Protein AF-A0A4S4LJQ0-F1 (afdb_monomer_lite)

Sequence (159 aa):
MLPTNIGHEDDLEANGSNDRWIDLEEEVDGLLEKLRETNDQLATLLNDPVSPPSQSMTRTIQRHRDVLSDFERDSSRTKANVKTALDRANLLSGVRNDIDAYKSSAAEALLTERGHIDSSHRMTDDILNQAYETRADIGRQRSVLGGMNARMAGIQCQE

pLDDT: mean 85.63, std 13.97, range [36.38, 97.75]

InterPro domains:
  IPR023601 Golgi SNAP receptor complex, subunit 1 [PTHR21094] (17-155)
  IPR060289 Golgi SNAP receptor complex member, N-terminal domain [PF27017] (19-103)

Organism: NCBI:txid167371

Radius of gyration: 45.78 Å; chains: 1; bounding box: 90×30×139 Å

Foldseek 3Di:
DDPDPPPPPVVVVLVVVVVVVVVVLVVLVVVLVVLVVVLVVLVVVCVDPVDHDDPVSVVVSVVSVVVSVVSVVVSVVVVVVVVVVSVVVVVVVVVVVVVVVVVVVVVVVVVVVVVVVVVVVVVVVVVVVVVVVVVVVVVVVVVVVVVVVVVVVVVVVVD

Structure (mmCIF, N/CA/C/O backbone):
data_AF-A0A4S4LJQ0-F1
#
_entry.id   AF-A0A4S4LJQ0-F1
#
loop_
_atom_site.group_PDB
_atom_site.id
_atom_site.type_symbol
_atom_site.label_atom_id
_atom_site.label_alt_id
_atom_site.label_comp_id
_atom_site.label_asym_id
_atom_site.label_entity_id
_atom_site.label_seq_id
_atom_site.pdbx_PDB_ins_code
_atom_site.Cartn_x
_atom_site.Cartn_y
_atom_site.Cartn_z
_atom_site.occupancy
_atom_site.B_iso_or_equiv
_atom_site.auth_seq_id
_atom_site.auth_comp_id
_atom_site.auth_asym_id
_atom_site.auth_atom_id
_atom_site.pdbx_PDB_model_num
ATOM 1 N N . MET A 1 1 ? -25.927 16.622 8.565 1.00 36.38 1 MET A N 1
ATOM 2 C CA . MET A 1 1 ? -24.606 15.985 8.404 1.00 36.38 1 MET A CA 1
ATOM 3 C C . MET A 1 1 ? -24.697 15.091 7.186 1.00 36.38 1 MET A C 1
ATOM 5 O O . MET A 1 1 ? -25.438 14.120 7.231 1.00 36.38 1 MET A O 1
ATOM 9 N N . LEU A 1 2 ? -24.077 15.494 6.078 1.00 38.25 2 LEU A N 1
ATOM 10 C CA . LEU A 1 2 ? -23.987 14.672 4.871 1.00 38.25 2 LEU A CA 1
ATOM 11 C C . LEU A 1 2 ? -22.776 13.742 5.024 1.00 38.25 2 LEU A C 1
ATOM 13 O O . LEU A 1 2 ? -21.748 14.218 5.511 1.00 38.25 2 LEU A O 1
ATOM 17 N N . PRO A 1 3 ? -22.872 12.455 4.655 1.00 48.09 3 PRO A N 1
ATOM 18 C CA . PRO A 1 3 ? -21.712 11.580 4.638 1.00 48.09 3 PRO A CA 1
ATOM 19 C C . PRO A 1 3 ? -20.783 12.048 3.515 1.00 48.09 3 PRO A C 1
ATOM 21 O O . PRO A 1 3 ? -21.146 12.046 2.341 1.00 48.09 3 PRO A O 1
ATOM 24 N N . THR A 1 4 ? -19.602 12.523 3.887 1.00 48.72 4 THR A N 1
ATOM 25 C CA . THR A 1 4 ? -18.536 12.869 2.954 1.00 48.72 4 THR A CA 1
ATOM 26 C C . THR A 1 4 ? -17.997 11.577 2.340 1.00 48.72 4 THR A C 1
ATOM 28 O O . THR A 1 4 ? -17.420 10.734 3.024 1.00 48.72 4 THR A O 1
ATOM 31 N N . ASN A 1 5 ? -18.244 11.424 1.041 1.00 47.94 5 ASN A N 1
ATOM 32 C CA . ASN A 1 5 ? -17.824 10.329 0.172 1.00 47.94 5 ASN A CA 1
ATOM 33 C C . ASN A 1 5 ? -16.305 10.388 -0.091 1.00 47.94 5 ASN A C 1
ATOM 35 O O . ASN A 1 5 ? -15.883 10.696 -1.197 1.00 47.94 5 ASN A O 1
ATOM 39 N N . ILE A 1 6 ? -15.484 10.167 0.940 1.00 53.31 6 ILE A N 1
ATOM 40 C CA . ILE A 1 6 ? -14.016 10.347 0.879 1.00 53.31 6 ILE A CA 1
ATOM 41 C C . ILE A 1 6 ? -13.311 9.151 0.204 1.00 53.31 6 ILE A C 1
ATOM 43 O O . ILE A 1 6 ? -12.164 9.263 -0.200 1.00 53.31 6 ILE A O 1
ATOM 47 N N . GLY A 1 7 ? -13.994 8.017 0.017 1.00 52.81 7 GLY A N 1
ATOM 48 C CA . GLY A 1 7 ? -13.391 6.805 -0.555 1.00 52.81 7 GLY A CA 1
ATOM 49 C C . GLY A 1 7 ? -13.394 6.701 -2.085 1.00 52.81 7 GLY A C 1
ATOM 50 O O . GLY A 1 7 ? -12.863 5.731 -2.599 1.00 52.81 7 GLY A O 1
ATOM 51 N N . HIS A 1 8 ? -14.012 7.632 -2.825 1.00 50.62 8 HIS A N 1
ATOM 52 C CA . HIS A 1 8 ? -14.197 7.475 -4.279 1.00 50.62 8 HIS A CA 1
ATOM 53 C C . HIS A 1 8 ? -13.238 8.317 -5.138 1.00 50.62 8 HIS A C 1
ATOM 55 O O . HIS A 1 8 ? -12.975 7.954 -6.279 1.00 50.62 8 HIS A O 1
ATOM 61 N N . GLU A 1 9 ? -12.710 9.428 -4.617 1.00 50.84 9 GLU A N 1
ATOM 62 C CA . GLU A 1 9 ? -11.849 10.339 -5.393 1.00 50.84 9 GLU A CA 1
ATOM 63 C C . GLU A 1 9 ? -10.398 9.833 -5.504 1.00 50.84 9 GLU A C 1
ATOM 65 O O . GLU A 1 9 ? -9.829 9.889 -6.593 1.00 50.84 9 GLU A O 1
ATOM 70 N N . ASP A 1 10 ? -9.837 9.247 -4.439 1.00 53.72 10 ASP A N 1
ATOM 71 C CA . ASP A 1 10 ? -8.463 8.706 -4.444 1.00 53.72 10 ASP A CA 1
ATOM 72 C C . ASP A 1 10 ? -8.303 7.514 -5.410 1.00 53.72 10 ASP A C 1
ATOM 74 O O . ASP A 1 10 ? -7.288 7.396 -6.100 1.00 53.72 10 ASP A O 1
ATOM 78 N N . ASP A 1 11 ? -9.321 6.652 -5.513 1.00 55.66 11 ASP A N 1
ATOM 79 C CA . ASP A 1 11 ? -9.299 5.492 -6.412 1.00 55.66 11 ASP A CA 1
ATOM 80 C C . ASP A 1 11 ? -9.419 5.909 -7.888 1.00 55.66 11 ASP A C 1
ATOM 82 O O . ASP A 1 11 ? -8.789 5.305 -8.755 1.00 55.66 11 ASP A O 1
ATOM 86 N N . LEU A 1 12 ? -10.177 6.970 -8.192 1.00 55.47 12 LEU A N 1
ATOM 87 C CA . LEU A 1 12 ? -10.317 7.501 -9.553 1.00 55.47 12 LEU A CA 1
ATOM 88 C C . LEU A 1 12 ? -9.013 8.132 -10.064 1.00 55.47 12 LEU A C 1
ATOM 90 O O . LEU A 1 12 ? -8.632 7.905 -11.215 1.00 55.47 12 LEU A O 1
ATOM 94 N N . GLU A 1 13 ? -8.305 8.889 -9.220 1.00 59.81 13 GLU A N 1
ATOM 95 C CA . GLU A 1 13 ? -7.006 9.467 -9.584 1.00 59.81 13 GLU A CA 1
ATOM 96 C C . GLU A 1 13 ? -5.909 8.400 -9.701 1.00 59.81 13 GLU A C 1
ATOM 98 O O . GLU A 1 13 ? -5.091 8.454 -10.624 1.00 59.81 13 GLU A O 1
ATOM 103 N N . ALA A 1 14 ? -5.910 7.392 -8.821 1.00 61.56 14 ALA A N 1
ATOM 104 C CA . ALA A 1 14 ? -4.975 6.272 -8.891 1.00 61.56 14 ALA A CA 1
ATOM 105 C C . ALA A 1 14 ? -5.188 5.420 -10.152 1.00 61.56 14 ALA A C 1
ATOM 107 O O . ALA A 1 14 ? -4.216 5.050 -10.817 1.00 61.56 14 ALA A O 1
ATOM 108 N N . ASN A 1 15 ? -6.444 5.163 -10.525 1.00 62.81 15 ASN A N 1
ATOM 109 C CA . ASN A 1 15 ? -6.767 4.398 -11.726 1.00 62.81 15 ASN A CA 1
ATOM 110 C C . ASN A 1 15 ? -6.422 5.186 -13.002 1.00 62.81 15 ASN A C 1
ATOM 112 O O . ASN A 1 15 ? -5.792 4.644 -13.904 1.00 62.81 15 ASN A O 1
ATOM 116 N N . GLY A 1 16 ? -6.705 6.494 -13.031 1.00 73.62 16 GLY A N 1
ATOM 117 C CA .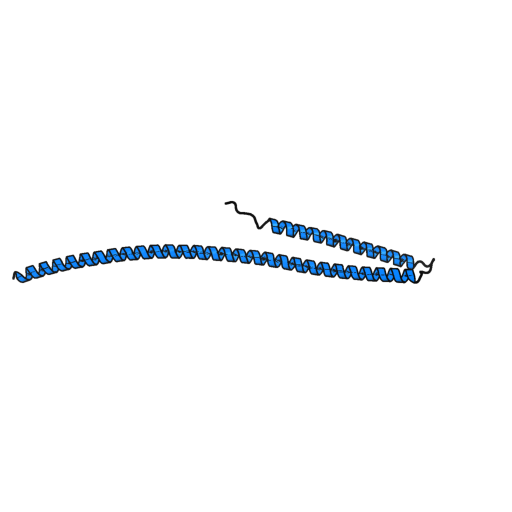 GLY A 1 16 ? -6.280 7.370 -14.127 1.00 73.62 16 GLY A CA 1
ATOM 118 C C . GLY A 1 16 ? -4.757 7.528 -14.233 1.00 73.62 16 GLY A C 1
ATOM 119 O O . GLY A 1 16 ? -4.226 7.694 -15.328 1.00 73.62 16 GLY A O 1
ATOM 120 N N . SER A 1 17 ? -4.027 7.455 -13.118 1.00 75.69 17 SER A N 1
ATOM 121 C CA . SER A 1 17 ? -2.557 7.440 -13.110 1.00 75.69 17 SER A CA 1
ATOM 122 C C . SER A 1 17 ? -1.993 6.140 -13.693 1.00 75.69 17 SER A C 1
ATOM 124 O O . SER A 1 17 ? -1.007 6.171 -14.430 1.00 75.69 17 SER A O 1
ATOM 126 N N . ASN A 1 18 ? -2.640 5.006 -13.410 1.00 78.81 18 ASN A N 1
ATOM 127 C CA . ASN A 1 18 ? -2.253 3.705 -13.947 1.00 78.81 18 ASN A CA 1
ATOM 128 C C . ASN A 1 18 ? -2.486 3.616 -15.463 1.00 78.81 18 ASN A C 1
ATOM 130 O O . ASN A 1 18 ? -1.578 3.232 -16.194 1.00 78.81 18 ASN A O 1
ATOM 134 N N . ASP A 1 19 ? -3.652 4.058 -15.943 1.00 82.94 19 ASP A N 1
ATOM 135 C CA . ASP A 1 19 ? -3.963 4.087 -17.379 1.00 82.94 19 ASP A CA 1
ATOM 136 C C . ASP A 1 19 ? -2.959 4.964 -18.148 1.00 82.94 19 ASP A C 1
ATOM 138 O O . ASP A 1 19 ? -2.390 4.544 -19.152 1.00 82.94 19 ASP A O 1
ATOM 142 N N . ARG A 1 20 ? -2.621 6.144 -17.606 1.00 85.75 20 ARG A N 1
ATOM 143 C CA . ARG A 1 20 ? -1.592 7.026 -18.190 1.00 85.75 20 ARG A CA 1
ATOM 144 C C . ARG A 1 20 ? -0.202 6.401 -18.195 1.00 85.75 20 ARG A C 1
ATOM 146 O O . ARG A 1 20 ? 0.602 6.717 -19.068 1.00 85.75 20 ARG A O 1
ATOM 153 N N . TRP A 1 21 ? 0.115 5.575 -17.201 1.00 85.50 21 TRP A N 1
ATOM 154 C CA . TRP A 1 21 ? 1.393 4.879 -17.159 1.00 85.50 21 TRP A CA 1
ATOM 155 C C . TRP A 1 21 ? 1.477 3.789 -18.231 1.00 85.50 21 TRP A C 1
ATOM 157 O O . TRP A 1 21 ? 2.518 3.675 -18.872 1.00 85.50 21 TRP A O 1
ATOM 167 N N . ILE A 1 22 ? 0.389 3.051 -18.463 1.00 87.75 22 ILE A N 1
ATOM 168 C CA . ILE A 1 22 ? 0.299 2.042 -19.528 1.00 87.75 22 ILE A CA 1
ATOM 169 C C . ILE A 1 22 ? 0.463 2.700 -20.905 1.00 87.75 22 ILE A C 1
ATOM 171 O O . ILE A 1 22 ? 1.264 2.228 -21.709 1.00 87.75 22 ILE A O 1
ATOM 175 N N . ASP A 1 23 ? -0.209 3.829 -21.144 1.00 90.38 23 ASP A N 1
ATOM 176 C CA . ASP A 1 23 ? -0.074 4.583 -22.399 1.00 90.38 23 ASP A CA 1
ATOM 177 C C . ASP A 1 23 ? 1.379 5.044 -22.637 1.00 90.38 23 ASP A C 1
ATOM 179 O O . ASP A 1 23 ? 1.919 4.924 -23.737 1.00 90.38 23 ASP A O 1
ATOM 183 N N . LEU A 1 24 ? 2.043 5.548 -21.589 1.00 89.38 24 LEU A N 1
ATOM 184 C CA . LEU A 1 24 ? 3.452 5.952 -21.651 1.00 89.38 24 LEU A CA 1
ATOM 185 C C . LEU A 1 24 ? 4.390 4.756 -21.853 1.00 89.38 24 LEU A C 1
ATOM 187 O O . LEU A 1 24 ? 5.412 4.886 -22.526 1.00 89.38 24 LEU A O 1
ATOM 191 N N . GLU A 1 25 ? 4.075 3.604 -21.262 1.00 90.12 25 GLU A N 1
ATOM 192 C CA . GLU A 1 25 ? 4.829 2.368 -21.459 1.00 90.12 25 GLU A CA 1
ATOM 193 C C . GLU A 1 25 ? 4.773 1.925 -22.927 1.00 90.12 25 GLU A C 1
ATOM 195 O O . GLU A 1 25 ? 5.817 1.635 -23.516 1.00 90.12 25 GLU A O 1
ATOM 200 N N . GLU A 1 26 ? 3.582 1.939 -23.530 1.00 92.75 26 GLU A N 1
ATOM 201 C CA . GLU A 1 26 ? 3.381 1.609 -24.943 1.00 92.75 26 GLU A CA 1
ATOM 202 C C . GLU A 1 26 ? 4.104 2.602 -25.866 1.00 92.75 26 GLU A C 1
ATOM 204 O O . GLU A 1 26 ? 4.755 2.199 -26.835 1.00 92.75 26 GLU A O 1
ATOM 209 N N . GLU A 1 27 ? 4.061 3.899 -25.548 1.00 93.94 27 GLU A N 1
ATOM 210 C CA . GLU A 1 27 ? 4.790 4.920 -26.302 1.00 93.94 27 GLU A CA 1
ATOM 211 C C . GLU A 1 27 ? 6.309 4.678 -26.261 1.00 93.94 27 GLU A C 1
ATOM 213 O O . GLU A 1 27 ? 6.974 4.723 -27.303 1.00 93.94 27 GLU A O 1
ATOM 218 N N . VAL A 1 28 ? 6.866 4.384 -25.081 1.00 92.50 28 VAL A N 1
ATOM 219 C CA . VAL A 1 28 ? 8.299 4.092 -24.910 1.00 92.50 28 VAL A CA 1
ATOM 220 C C . VAL A 1 28 ? 8.702 2.840 -25.684 1.00 92.50 28 VAL A C 1
ATOM 222 O O . VAL A 1 28 ? 9.722 2.862 -26.376 1.00 92.50 28 VAL A O 1
ATOM 225 N N . ASP A 1 29 ? 7.906 1.774 -25.624 1.00 92.50 29 ASP A N 1
ATOM 226 C CA . ASP A 1 29 ? 8.172 0.547 -26.377 1.00 92.50 29 ASP A CA 1
ATOM 227 C C . ASP A 1 29 ? 8.121 0.795 -27.892 1.00 92.50 29 ASP A C 1
ATOM 229 O O . ASP A 1 29 ? 9.008 0.358 -28.629 1.00 92.50 29 ASP A O 1
ATOM 233 N N . GLY A 1 30 ? 7.148 1.578 -28.365 1.00 93.81 30 GLY A N 1
ATOM 234 C CA . GLY A 1 30 ? 7.052 1.967 -29.770 1.00 93.81 30 GLY A CA 1
ATOM 235 C C . GLY A 1 30 ? 8.232 2.824 -30.245 1.00 93.81 30 GLY A C 1
ATOM 236 O O . GLY A 1 30 ? 8.676 2.700 -31.390 1.00 93.81 30 GLY A O 1
ATOM 237 N N . LEU A 1 31 ? 8.770 3.695 -29.387 1.00 93.81 31 LEU A N 1
ATOM 238 C CA . LEU A 1 31 ? 9.970 4.482 -29.687 1.00 93.81 31 LEU A CA 1
ATOM 239 C C . LEU A 1 31 ? 11.239 3.621 -29.708 1.00 93.81 31 LEU A C 1
ATOM 241 O O . LEU A 1 31 ? 12.093 3.834 -30.573 1.00 93.81 31 LEU A O 1
ATOM 245 N N . LEU A 1 32 ? 11.358 2.644 -28.805 1.00 93.75 32 LEU A N 1
ATOM 246 C CA . LEU A 1 32 ? 12.469 1.689 -28.797 1.00 93.75 32 LEU A CA 1
ATOM 247 C C . LEU A 1 32 ? 12.474 0.821 -30.055 1.00 93.75 32 LEU A C 1
ATOM 249 O O . LEU A 1 32 ? 13.530 0.649 -30.664 1.00 93.75 32 LEU A O 1
ATOM 253 N N . GLU A 1 33 ? 11.308 0.357 -30.503 1.00 94.69 33 GLU A N 1
ATOM 254 C CA . GLU A 1 33 ? 11.200 -0.432 -31.733 1.00 94.69 33 GLU A CA 1
ATOM 255 C C . GLU A 1 33 ? 11.598 0.391 -32.968 1.00 94.69 33 GLU A C 1
ATOM 257 O O . GLU A 1 33 ? 12.380 -0.068 -33.799 1.00 94.69 33 GLU A O 1
ATOM 262 N N . LYS A 1 34 ? 11.172 1.659 -33.054 1.00 94.69 34 LYS A N 1
ATOM 263 C CA . LYS A 1 34 ? 11.634 2.574 -34.116 1.00 94.69 34 LYS A CA 1
ATOM 264 C C . LYS A 1 34 ? 13.149 2.792 -34.065 1.00 94.69 34 LYS A C 1
ATOM 266 O O . LYS A 1 34 ? 13.814 2.819 -35.102 1.00 94.69 34 LYS A O 1
ATOM 271 N N . LEU A 1 35 ? 13.722 2.957 -32.870 1.00 92.12 35 LEU A N 1
ATOM 272 C CA . LEU A 1 35 ? 15.169 3.116 -32.711 1.00 92.12 35 LEU A CA 1
ATOM 273 C C . LEU A 1 35 ? 15.920 1.855 -33.158 1.00 92.12 35 LEU A C 1
ATOM 275 O O . LEU A 1 35 ? 16.952 1.954 -33.822 1.00 92.12 35 LEU A O 1
ATOM 279 N N . ARG A 1 36 ? 15.383 0.675 -32.854 1.00 93.25 36 ARG A N 1
ATOM 280 C CA . ARG A 1 36 ? 15.907 -0.602 -33.331 1.00 93.25 36 ARG A CA 1
ATOM 281 C C . ARG A 1 36 ? 15.855 -0.708 -34.853 1.00 93.25 36 ARG A C 1
ATOM 283 O O . ARG A 1 36 ? 16.888 -0.971 -35.464 1.00 93.25 36 ARG A O 1
ATOM 290 N N . GLU A 1 37 ? 14.710 -0.411 -35.463 1.00 94.25 37 GLU A N 1
ATOM 291 C CA . GLU A 1 37 ? 14.537 -0.446 -36.918 1.00 94.25 37 GLU A CA 1
ATOM 292 C C . GLU A 1 37 ? 15.521 0.499 -37.626 1.00 94.25 37 GLU A C 1
ATOM 294 O O . GLU A 1 37 ? 16.205 0.103 -38.570 1.00 94.25 37 GLU A O 1
ATOM 299 N N . THR A 1 38 ? 15.663 1.738 -37.142 1.00 91.50 38 THR A N 1
ATOM 300 C CA . THR A 1 38 ? 16.627 2.695 -37.716 1.00 91.50 38 THR A CA 1
ATOM 301 C C . THR A 1 38 ? 18.076 2.225 -37.574 1.00 91.50 38 THR A C 1
ATOM 303 O O . THR A 1 38 ? 18.879 2.421 -38.487 1.00 91.50 38 THR A O 1
ATOM 306 N N . ASN A 1 39 ? 18.429 1.569 -36.467 1.00 90.62 39 ASN A N 1
ATOM 307 C CA . ASN A 1 39 ? 19.766 1.017 -36.262 1.00 90.62 39 ASN A CA 1
ATOM 308 C C . ASN A 1 39 ? 20.042 -0.182 -37.188 1.00 90.62 39 ASN A C 1
ATOM 310 O O . ASN A 1 39 ? 21.137 -0.303 -37.743 1.00 90.62 39 ASN A O 1
ATOM 314 N N . ASP A 1 40 ? 19.037 -1.026 -37.425 1.00 90.19 40 ASP A N 1
ATOM 315 C CA . ASP A 1 40 ? 19.119 -2.121 -38.392 1.00 90.19 40 ASP A CA 1
ATOM 316 C C . ASP A 1 40 ? 19.252 -1.587 -39.827 1.00 90.19 40 ASP A C 1
ATOM 318 O O . ASP A 1 40 ? 20.121 -2.043 -40.574 1.00 90.19 40 ASP A O 1
ATOM 322 N N . GLN A 1 41 ? 18.500 -0.545 -40.194 1.00 89.56 41 GLN A N 1
ATOM 323 C CA . GLN A 1 41 ? 18.658 0.149 -41.477 1.00 89.56 41 GLN A CA 1
ATOM 324 C C . GLN A 1 41 ? 20.077 0.724 -41.636 1.00 89.56 41 GLN A C 1
ATOM 326 O O . GLN A 1 41 ? 20.727 0.483 -42.655 1.00 89.56 41 GLN A O 1
ATOM 331 N N . LEU A 1 42 ? 20.620 1.400 -40.616 1.00 85.88 42 LEU A N 1
ATOM 332 C CA . LEU A 1 42 ? 22.002 1.901 -40.631 1.00 85.88 42 LEU A CA 1
ATOM 333 C C . LEU A 1 42 ? 23.029 0.773 -40.805 1.00 85.88 42 LEU A C 1
ATOM 335 O O . LEU A 1 42 ? 24.002 0.929 -41.545 1.00 85.88 42 LEU A O 1
ATOM 339 N N . ALA A 1 43 ? 22.808 -0.375 -40.166 1.00 86.19 43 ALA A N 1
ATOM 340 C CA . ALA A 1 43 ? 23.671 -1.538 -40.316 1.00 86.19 43 ALA A CA 1
ATOM 341 C C . ALA A 1 43 ? 23.599 -2.159 -41.720 1.00 86.19 43 ALA A C 1
ATOM 343 O O . ALA A 1 43 ? 24.628 -2.593 -42.236 1.00 86.19 43 ALA A O 1
ATOM 344 N N . THR A 1 44 ? 22.419 -2.187 -42.350 1.00 85.56 44 THR A N 1
ATOM 345 C CA . THR A 1 44 ? 22.259 -2.688 -43.729 1.00 85.56 44 THR A CA 1
ATOM 346 C C . THR A 1 44 ? 22.962 -1.793 -44.748 1.00 85.56 44 THR A C 1
ATOM 348 O O . THR A 1 44 ? 23.666 -2.309 -45.611 1.00 85.56 44 THR A O 1
ATOM 351 N N . LEU A 1 45 ? 22.865 -0.467 -44.594 1.00 82.19 45 LEU A N 1
ATOM 352 C CA . LEU A 1 45 ? 23.553 0.508 -45.448 1.00 82.19 45 LEU A CA 1
ATOM 353 C C . LEU A 1 45 ? 25.080 0.409 -45.329 1.00 82.19 45 LEU A C 1
ATOM 355 O O . LEU A 1 45 ? 25.795 0.605 -46.306 1.00 82.19 45 LEU A O 1
ATOM 359 N N . LEU A 1 46 ? 25.590 0.069 -44.142 1.00 78.75 46 LEU A N 1
ATOM 360 C CA . LEU A 1 46 ? 27.022 -0.141 -43.912 1.00 78.75 46 LEU A CA 1
ATOM 361 C C . LEU A 1 46 ? 27.563 -1.406 -44.606 1.00 78.75 46 LEU A C 1
ATOM 363 O O . LEU A 1 46 ? 28.765 -1.514 -44.839 1.00 78.75 46 LEU A O 1
ATOM 367 N N . ASN A 1 47 ? 26.688 -2.370 -44.892 1.00 77.31 47 ASN A N 1
ATOM 368 C CA . ASN A 1 47 ? 27.028 -3.655 -45.502 1.00 77.31 47 ASN A CA 1
ATOM 369 C C . ASN A 1 47 ? 26.899 -3.633 -47.038 1.00 77.31 47 ASN A C 1
ATOM 371 O O . ASN A 1 47 ? 27.019 -4.680 -47.675 1.00 77.31 47 ASN A O 1
ATOM 375 N N . ASP A 1 48 ? 26.635 -2.462 -47.632 1.00 78.00 48 ASP A N 1
ATOM 376 C CA . ASP A 1 48 ? 26.545 -2.290 -49.081 1.00 78.00 48 ASP A CA 1
ATOM 377 C C . ASP A 1 48 ? 27.922 -2.551 -49.741 1.00 78.00 48 ASP A C 1
ATOM 379 O O . ASP A 1 48 ? 28.903 -1.864 -49.434 1.00 78.00 48 ASP A O 1
ATOM 383 N N . PRO A 1 49 ? 28.030 -3.533 -50.658 1.00 64.94 49 PRO A N 1
ATOM 384 C CA . PRO A 1 49 ? 29.288 -3.898 -51.310 1.00 64.94 49 PRO A CA 1
ATOM 385 C C . PRO A 1 49 ? 29.860 -2.811 -52.236 1.00 64.94 49 PRO A C 1
ATOM 387 O O . PRO A 1 49 ? 31.007 -2.936 -52.669 1.00 64.94 49 PRO A O 1
ATOM 390 N N . VAL A 1 50 ? 29.094 -1.765 -52.564 1.00 66.12 50 VAL A N 1
ATOM 391 C CA . VAL A 1 50 ? 29.504 -0.710 -53.508 1.00 66.12 50 VAL A CA 1
ATOM 392 C C . VAL A 1 50 ? 30.425 0.335 -52.863 1.00 66.12 50 VAL A C 1
ATOM 394 O O . VAL A 1 50 ? 31.238 0.942 -53.563 1.00 66.12 50 VAL A O 1
ATOM 397 N N . SER A 1 51 ? 30.360 0.532 -51.541 1.00 68.56 51 SER A N 1
ATOM 398 C CA . SER A 1 51 ? 31.199 1.507 -50.832 1.00 68.56 51 SER A CA 1
ATOM 399 C C . SER A 1 51 ? 31.660 0.963 -49.476 1.00 68.56 51 SER A C 1
ATOM 401 O O . SER A 1 51 ? 30.853 0.890 -48.551 1.00 68.56 51 SER A O 1
ATOM 403 N N . PRO A 1 52 ? 32.953 0.626 -49.299 1.00 72.19 52 PRO A N 1
ATOM 404 C CA . PRO A 1 52 ? 33.439 0.097 -48.034 1.00 72.19 52 PRO A CA 1
ATOM 405 C C . PRO A 1 52 ? 33.250 1.119 -46.897 1.00 72.19 52 PRO A C 1
ATOM 407 O O . PRO A 1 52 ? 33.601 2.295 -47.052 1.00 72.19 52 PRO A O 1
ATOM 410 N N . PRO A 1 53 ? 32.713 0.693 -45.744 1.00 76.19 53 PRO A N 1
ATOM 411 C CA . PRO A 1 53 ? 32.409 1.592 -44.645 1.00 76.19 53 PRO A CA 1
ATOM 412 C C . PRO A 1 53 ? 33.666 2.143 -43.973 1.00 76.19 53 PRO A C 1
ATOM 414 O O . PRO A 1 53 ? 34.665 1.448 -43.781 1.00 76.19 53 PRO A O 1
ATOM 417 N N . SER A 1 54 ? 33.608 3.410 -43.562 1.00 82.81 54 SER A N 1
ATOM 418 C CA . SER A 1 54 ? 34.696 4.035 -42.814 1.00 82.81 54 SER A CA 1
ATOM 419 C C . SER A 1 54 ? 34.715 3.539 -41.366 1.00 82.81 54 SER A C 1
ATOM 421 O O . SER A 1 54 ? 33.680 3.256 -40.759 1.00 82.81 54 SER A O 1
ATOM 423 N N . GLN A 1 55 ? 35.904 3.512 -40.760 1.00 84.31 55 GLN A N 1
ATOM 424 C CA . GLN A 1 55 ? 36.076 3.092 -39.366 1.00 84.31 55 GLN A CA 1
ATOM 425 C C . GLN A 1 55 ? 35.256 3.946 -38.376 1.00 84.31 55 GLN A C 1
ATOM 427 O O . GLN A 1 55 ? 34.858 3.459 -37.318 1.00 84.31 55 GLN A O 1
ATOM 432 N N . SER A 1 56 ? 34.993 5.218 -38.701 1.00 85.75 56 SER A N 1
ATOM 433 C CA . SER A 1 56 ? 34.119 6.078 -37.899 1.00 85.75 56 SER A CA 1
ATOM 434 C C . SER A 1 56 ? 32.651 5.654 -37.992 1.00 85.75 56 SER A C 1
ATOM 436 O O . SER A 1 56 ? 31.993 5.603 -36.958 1.00 85.75 56 SER A O 1
ATOM 438 N N . MET A 1 57 ? 32.154 5.276 -39.176 1.00 84.44 57 MET A N 1
ATOM 439 C CA . MET A 1 57 ? 30.776 4.801 -39.359 1.00 84.44 57 MET A CA 1
ATOM 440 C C . MET A 1 57 ? 30.509 3.500 -38.589 1.00 84.44 57 MET A C 1
ATOM 442 O O . MET A 1 57 ? 29.513 3.408 -37.872 1.00 84.44 57 MET A O 1
ATOM 446 N N . THR A 1 58 ? 31.433 2.534 -38.640 1.00 86.00 58 THR A N 1
ATOM 447 C CA . THR A 1 58 ? 31.317 1.278 -37.876 1.00 86.00 58 THR A CA 1
ATOM 448 C C . THR A 1 58 ? 31.264 1.526 -36.366 1.00 86.00 58 THR A C 1
ATOM 450 O O . THR A 1 58 ? 30.441 0.934 -35.669 1.00 86.00 58 THR A O 1
ATOM 453 N N . ARG A 1 59 ? 32.110 2.429 -35.847 1.00 89.50 59 ARG A N 1
ATOM 454 C CA . ARG A 1 59 ? 32.110 2.796 -34.419 1.00 89.50 59 ARG A CA 1
ATOM 455 C C . ARG A 1 59 ? 30.818 3.495 -34.001 1.00 89.50 59 ARG A C 1
AT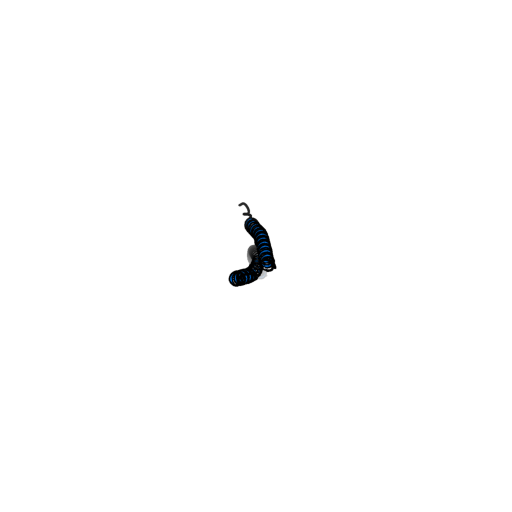OM 457 O O . ARG A 1 59 ? 30.311 3.222 -32.918 1.00 89.50 59 ARG A O 1
ATOM 464 N N . THR A 1 60 ? 30.285 4.375 -34.846 1.00 89.19 60 THR A N 1
ATOM 465 C CA . THR A 1 60 ? 29.023 5.074 -34.576 1.00 89.19 60 THR A CA 1
ATOM 466 C C . THR A 1 60 ? 27.856 4.093 -34.472 1.00 89.19 60 THR A C 1
ATOM 468 O O . THR A 1 60 ? 27.112 4.157 -33.500 1.00 89.19 60 THR A O 1
ATOM 471 N N . ILE A 1 61 ? 27.731 3.135 -35.396 1.00 88.06 61 ILE A N 1
ATOM 472 C CA . ILE A 1 61 ? 26.666 2.114 -35.348 1.00 88.06 61 ILE A CA 1
ATOM 473 C C . ILE A 1 61 ? 26.811 1.212 -34.122 1.00 88.06 61 ILE A C 1
ATOM 475 O O . ILE A 1 61 ? 25.823 0.934 -33.447 1.00 88.06 61 ILE A O 1
ATOM 479 N N . GLN A 1 62 ? 28.039 0.804 -33.784 1.00 89.81 62 GLN A N 1
ATOM 480 C CA . GLN A 1 62 ? 28.272 0.036 -32.562 1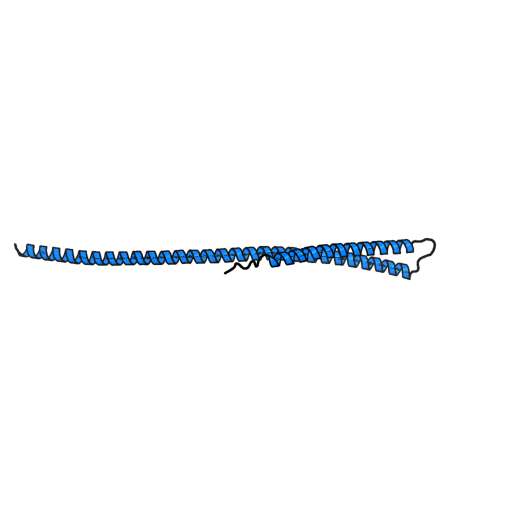.00 89.81 62 GLN A CA 1
ATOM 481 C C . GLN A 1 62 ? 27.783 0.802 -31.327 1.00 89.81 62 GLN A C 1
ATOM 483 O O . GLN A 1 62 ? 27.029 0.259 -30.528 1.00 89.81 62 GLN A O 1
ATOM 488 N N . ARG A 1 63 ? 28.106 2.096 -31.232 1.00 93.12 63 ARG A N 1
ATOM 489 C CA . ARG A 1 63 ? 27.621 2.952 -30.147 1.00 93.12 63 ARG A CA 1
ATOM 490 C C . ARG A 1 63 ? 26.094 3.071 -30.128 1.00 93.12 63 ARG A C 1
ATOM 492 O O . ARG A 1 63 ? 25.514 3.079 -29.050 1.00 93.12 63 ARG A O 1
ATOM 499 N N . HIS A 1 64 ? 25.436 3.165 -31.284 1.00 93.00 64 HIS A N 1
ATOM 500 C CA . HIS A 1 64 ? 23.970 3.192 -31.346 1.00 93.00 64 HIS A CA 1
ATOM 501 C C . HIS A 1 64 ? 23.342 1.889 -30.841 1.00 93.00 64 HIS A C 1
ATOM 503 O O . HIS A 1 64 ? 22.310 1.938 -30.177 1.00 93.00 64 HIS A O 1
ATOM 509 N N . ARG A 1 65 ? 23.966 0.733 -31.106 1.00 92.19 65 ARG A N 1
ATOM 510 C CA . ARG A 1 65 ? 23.534 -0.560 -30.545 1.00 92.19 65 ARG A CA 1
ATOM 511 C C . ARG A 1 65 ? 23.715 -0.627 -29.035 1.00 92.19 65 ARG A C 1
ATOM 513 O O . ARG A 1 65 ? 22.803 -1.077 -28.350 1.00 92.19 65 ARG A O 1
ATOM 520 N N . ASP A 1 66 ? 24.845 -0.143 -28.531 1.00 94.50 66 ASP A N 1
ATOM 521 C CA . ASP A 1 66 ? 25.105 -0.111 -27.091 1.00 94.50 66 ASP A CA 1
ATOM 522 C C . ASP A 1 66 ? 24.073 0.789 -26.378 1.00 94.50 66 ASP A C 1
ATOM 524 O O . ASP A 1 66 ? 23.450 0.372 -25.407 1.00 94.50 66 ASP A O 1
ATOM 528 N N . VAL A 1 67 ? 23.795 1.978 -26.930 1.00 94.50 67 VAL A N 1
ATOM 529 C CA . VAL A 1 67 ? 22.779 2.911 -26.406 1.00 94.50 67 VAL A CA 1
ATOM 530 C C . VAL A 1 67 ? 21.368 2.314 -26.440 1.00 94.50 67 VAL A C 1
ATOM 532 O O . VAL A 1 67 ? 20.614 2.488 -25.486 1.00 94.50 67 VAL A O 1
ATOM 535 N N . LEU A 1 68 ? 21.000 1.602 -27.511 1.00 93.38 68 LEU A N 1
ATOM 536 C CA . LEU A 1 68 ? 19.716 0.900 -27.585 1.00 93.38 68 LEU A CA 1
ATOM 537 C C . LEU A 1 68 ? 19.604 -0.160 -26.479 1.00 93.38 68 LEU A C 1
ATOM 539 O O . LEU A 1 68 ? 18.607 -0.181 -25.762 1.00 93.38 68 LEU A O 1
ATOM 543 N N . SER A 1 69 ? 20.641 -0.983 -26.295 1.00 94.25 69 SER A N 1
ATOM 544 C CA . SER A 1 69 ? 20.662 -2.010 -25.246 1.00 94.25 69 SER A CA 1
ATOM 545 C C . SER A 1 69 ? 20.559 -1.410 -23.840 1.00 94.25 69 SER A C 1
ATOM 547 O O . SER A 1 69 ? 19.903 -1.995 -22.973 1.00 94.25 69 SER A O 1
ATOM 549 N N . ASP A 1 70 ? 21.194 -0.261 -23.603 1.00 95.50 70 ASP A N 1
ATOM 550 C CA . ASP A 1 70 ? 21.092 0.458 -22.333 1.00 95.50 70 ASP A CA 1
ATOM 551 C C . ASP A 1 70 ? 19.660 0.960 -22.099 1.00 95.50 70 ASP A C 1
ATOM 553 O O . ASP A 1 70 ? 19.113 0.764 -21.012 1.00 95.50 70 ASP A O 1
ATOM 557 N N . PHE A 1 71 ? 19.015 1.538 -23.119 1.00 93.94 71 PHE A N 1
ATOM 558 C CA . PHE A 1 71 ? 17.632 2.003 -23.004 1.00 93.94 71 PHE A CA 1
ATOM 559 C C . PHE A 1 71 ? 16.624 0.866 -22.811 1.00 93.94 71 PHE A C 1
ATOM 561 O O . PHE A 1 71 ? 15.707 1.009 -22.002 1.00 93.94 71 PHE A O 1
ATOM 568 N N . GLU A 1 72 ? 16.795 -0.276 -23.478 1.00 93.25 72 GLU A N 1
ATOM 569 C CA . GLU A 1 72 ? 15.955 -1.462 -23.260 1.00 93.25 72 GLU A CA 1
ATOM 570 C C . GLU A 1 72 ? 16.063 -1.962 -21.812 1.00 93.25 72 GLU A C 1
ATOM 572 O O . GLU A 1 72 ? 15.058 -2.250 -21.151 1.00 93.25 72 GLU A O 1
ATOM 577 N N . ARG A 1 73 ? 17.288 -2.013 -21.276 1.00 95.56 73 ARG A N 1
ATOM 578 C CA . ARG A 1 73 ? 17.536 -2.414 -19.888 1.00 95.56 73 ARG A CA 1
ATOM 579 C C . ARG A 1 73 ? 16.935 -1.425 -18.893 1.00 95.56 73 ARG A C 1
ATOM 581 O O . ARG A 1 73 ? 16.334 -1.841 -17.899 1.00 95.56 73 ARG A O 1
ATOM 588 N N . ASP A 1 74 ? 17.099 -0.132 -19.143 1.00 94.06 74 ASP A N 1
ATOM 589 C CA . ASP A 1 74 ? 16.574 0.923 -18.282 1.00 94.06 74 ASP A CA 1
ATOM 590 C C . ASP A 1 74 ? 15.042 0.981 -18.317 1.00 94.06 74 ASP A C 1
ATOM 592 O O . ASP A 1 74 ? 14.421 1.131 -17.259 1.00 94.06 74 ASP A O 1
ATOM 596 N N . SER A 1 75 ? 14.428 0.772 -19.486 1.00 92.88 75 SER A N 1
ATOM 597 C CA . SER A 1 75 ? 12.976 0.630 -19.637 1.00 92.88 75 SER A CA 1
ATOM 598 C C . SER A 1 75 ? 12.466 -0.573 -18.840 1.00 92.88 75 SER A C 1
ATOM 600 O O . SER A 1 75 ? 11.614 -0.420 -17.965 1.00 92.88 75 SER A O 1
ATOM 602 N N . SER A 1 76 ? 13.075 -1.751 -19.014 1.00 93.25 76 SER A N 1
ATOM 603 C CA . SER A 1 76 ? 12.712 -2.965 -18.268 1.00 93.25 76 SER A CA 1
ATOM 604 C C . SER A 1 76 ? 12.819 -2.783 -16.746 1.00 93.25 76 SER A C 1
ATOM 606 O O . SER A 1 76 ? 11.907 -3.147 -15.996 1.00 93.25 76 SER A O 1
ATOM 608 N N . ARG A 1 77 ? 13.896 -2.144 -16.269 1.00 94.94 77 ARG A N 1
ATOM 609 C CA . ARG A 1 77 ? 14.068 -1.815 -14.845 1.00 94.94 77 ARG A CA 1
ATOM 610 C C . ARG A 1 77 ? 12.981 -0.862 -14.349 1.00 94.94 77 ARG A C 1
ATOM 612 O O . ARG A 1 77 ? 12.463 -1.044 -13.249 1.00 94.94 77 ARG A O 1
ATOM 619 N N . THR A 1 78 ? 12.645 0.152 -15.139 1.00 91.94 78 THR A N 1
ATOM 620 C CA . THR A 1 78 ? 11.616 1.138 -14.785 1.00 91.94 78 THR A CA 1
ATOM 621 C C . THR A 1 78 ? 10.241 0.481 -14.694 1.00 91.94 78 THR A C 1
ATOM 623 O O . THR A 1 78 ? 9.554 0.67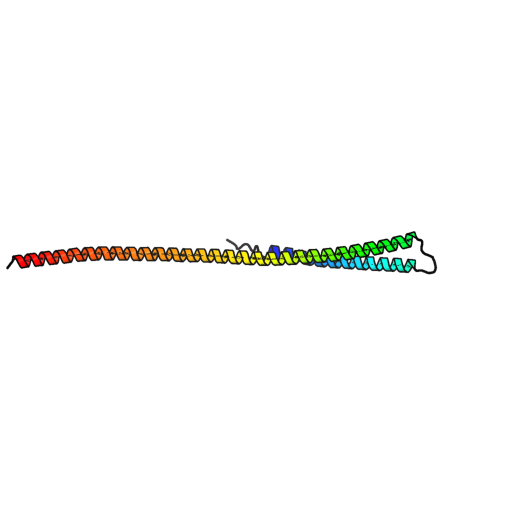7 -13.693 1.00 91.94 78 THR A O 1
ATOM 626 N N . LYS A 1 79 ? 9.892 -0.394 -15.644 1.00 91.81 79 LYS A N 1
ATOM 627 C CA . LYS A 1 79 ? 8.660 -1.199 -15.615 1.00 91.81 79 LYS A CA 1
ATOM 628 C C . LYS A 1 79 ? 8.553 -2.051 -14.350 1.00 91.81 79 LYS A C 1
ATOM 630 O O . LYS A 1 79 ? 7.538 -2.019 -13.655 1.00 91.81 79 LYS A O 1
ATOM 635 N N . ALA A 1 80 ? 9.627 -2.754 -13.986 1.00 92.38 80 ALA A N 1
ATOM 636 C CA . ALA A 1 80 ? 9.661 -3.559 -12.764 1.00 92.38 80 ALA A CA 1
ATOM 637 C C . ALA A 1 80 ? 9.489 -2.712 -11.487 1.00 92.38 80 ALA A C 1
ATOM 639 O O . ALA A 1 80 ? 8.777 -3.110 -10.558 1.00 92.38 80 ALA A O 1
ATOM 640 N N . ASN A 1 81 ? 10.113 -1.532 -11.442 1.00 92.00 81 ASN A N 1
ATOM 641 C CA . ASN A 1 81 ? 9.995 -0.610 -10.314 1.00 92.00 81 ASN A CA 1
ATOM 642 C C . ASN A 1 81 ? 8.574 -0.057 -10.169 1.00 92.00 81 ASN A C 1
ATOM 644 O O . ASN A 1 81 ? 8.056 -0.026 -9.053 1.00 92.00 81 ASN A O 1
ATOM 648 N N . VAL A 1 82 ? 7.940 0.346 -11.274 1.00 88.94 82 VAL A N 1
ATOM 649 C CA . VAL A 1 82 ? 6.570 0.875 -11.246 1.00 88.94 82 VAL A CA 1
ATOM 650 C C . VAL A 1 82 ? 5.584 -0.205 -10.831 1.00 88.94 82 VAL A C 1
ATOM 652 O O . VAL A 1 82 ? 4.801 0.027 -9.914 1.00 88.94 82 VAL A O 1
ATOM 655 N N . LYS A 1 83 ? 5.697 -1.417 -11.384 1.00 88.94 83 LYS A N 1
ATOM 656 C CA . LYS A 1 83 ? 4.882 -2.557 -10.949 1.00 88.94 83 LYS A CA 1
ATOM 657 C C . LYS A 1 83 ? 5.002 -2.802 -9.443 1.00 88.94 83 LYS A C 1
ATOM 659 O O . LYS A 1 83 ? 4.000 -2.917 -8.749 1.00 88.94 83 LYS A O 1
ATOM 664 N N . THR A 1 84 ? 6.227 -2.792 -8.917 1.00 90.06 84 THR A N 1
ATOM 665 C CA . THR A 1 84 ? 6.470 -2.957 -7.475 1.00 90.06 84 THR A CA 1
ATOM 666 C C . THR A 1 84 ? 5.848 -1.823 -6.651 1.00 90.06 84 THR A C 1
ATOM 668 O O . THR A 1 84 ? 5.358 -2.056 -5.546 1.00 90.06 84 THR A O 1
ATOM 671 N N . ALA A 1 85 ? 5.880 -0.584 -7.147 1.00 87.44 85 ALA A N 1
ATOM 672 C CA . ALA A 1 85 ? 5.259 0.559 -6.481 1.00 87.44 85 ALA A CA 1
ATOM 673 C C . ALA A 1 85 ? 3.725 0.457 -6.478 1.00 87.44 85 ALA A C 1
ATOM 675 O O . ALA A 1 85 ? 3.105 0.731 -5.451 1.00 87.44 85 ALA A O 1
ATOM 676 N N . LEU A 1 86 ? 3.135 0.004 -7.584 1.00 85.94 86 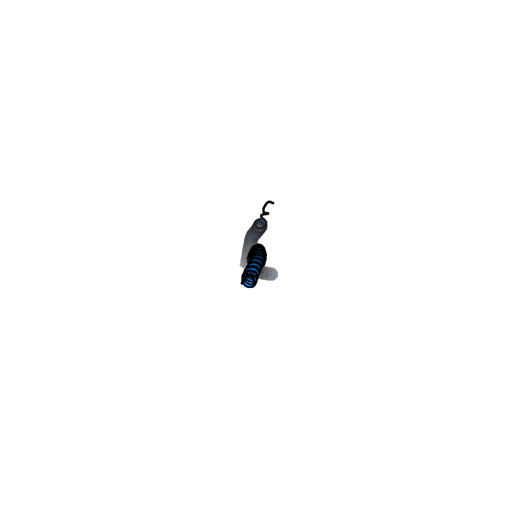LEU A N 1
ATOM 677 C CA . LEU A 1 86 ? 1.699 -0.214 -7.730 1.00 85.94 86 LEU A CA 1
ATOM 678 C C . LEU A 1 86 ? 1.221 -1.344 -6.805 1.00 85.94 86 LEU A C 1
ATOM 680 O O . LEU A 1 86 ? 0.291 -1.149 -6.026 1.00 85.94 86 LEU A O 1
ATOM 684 N N . ASP A 1 87 ? 1.931 -2.475 -6.779 1.00 86.75 87 ASP A N 1
ATOM 685 C CA . ASP A 1 87 ? 1.643 -3.584 -5.861 1.00 86.75 87 ASP A CA 1
ATOM 686 C C . ASP A 1 87 ? 1.676 -3.116 -4.395 1.00 86.75 87 ASP A C 1
ATOM 688 O O . ASP A 1 87 ? 0.801 -3.456 -3.597 1.00 86.75 87 ASP A O 1
ATOM 692 N N . ARG A 1 88 ? 2.652 -2.271 -4.031 1.00 87.19 88 ARG A N 1
ATOM 693 C CA . ARG A 1 88 ? 2.722 -1.662 -2.693 1.00 87.19 88 ARG A CA 1
ATOM 694 C C . ARG A 1 88 ? 1.551 -0.723 -2.415 1.00 87.19 88 ARG A C 1
ATOM 696 O O . ARG A 1 88 ? 1.031 -0.747 -1.302 1.00 87.19 88 ARG A O 1
ATOM 703 N N . ALA A 1 89 ? 1.144 0.096 -3.381 1.00 84.38 89 ALA A N 1
ATOM 704 C CA . ALA A 1 89 ? 0.002 0.993 -3.227 1.00 84.38 89 ALA A CA 1
ATOM 705 C C . ALA A 1 89 ? -1.301 0.207 -3.002 1.00 84.38 89 ALA A C 1
ATOM 707 O O . ALA A 1 89 ? -2.037 0.505 -2.061 1.00 84.38 89 ALA A O 1
ATOM 708 N N . ASN A 1 90 ? -1.520 -0.861 -3.772 1.00 83.31 90 ASN A N 1
ATOM 709 C CA . ASN A 1 90 ? -2.675 -1.748 -3.621 1.00 83.31 90 ASN A CA 1
ATOM 710 C C . ASN A 1 90 ? -2.711 -2.420 -2.242 1.00 83.31 90 ASN A C 1
ATOM 712 O O . ASN A 1 90 ? -3.751 -2.438 -1.584 1.00 83.31 90 ASN A O 1
ATOM 716 N N . LEU A 1 91 ? -1.566 -2.923 -1.765 1.00 86.62 91 LEU A N 1
ATOM 717 C CA . LEU A 1 91 ? -1.463 -3.506 -0.425 1.00 86.62 91 LEU A CA 1
ATOM 718 C C . LEU A 1 91 ? -1.777 -2.480 0.676 1.00 86.62 91 LEU A C 1
ATOM 720 O O . LEU A 1 91 ? -2.473 -2.802 1.637 1.00 86.62 91 LEU A O 1
ATOM 724 N N . LEU A 1 92 ? -1.292 -1.241 0.543 1.00 84.25 92 LEU A N 1
ATOM 725 C CA . LEU A 1 92 ? -1.554 -0.178 1.517 1.00 84.25 92 LEU A CA 1
ATOM 726 C C . LEU A 1 92 ? -3.018 0.280 1.522 1.00 84.25 92 LEU A C 1
ATOM 728 O O . LEU A 1 92 ? -3.530 0.599 2.595 1.00 84.25 92 LEU A O 1
ATOM 732 N N . SER A 1 93 ? -3.688 0.293 0.367 1.00 79.81 93 SER A N 1
ATOM 733 C CA . SER A 1 93 ? -5.130 0.567 0.282 1.00 79.81 93 SER A CA 1
ATOM 734 C C . SER A 1 93 ? -5.937 -0.494 1.042 1.00 79.81 93 SER A C 1
ATOM 736 O O . SER A 1 93 ? -6.740 -0.154 1.911 1.00 79.81 93 SER A O 1
ATOM 738 N N . GLY A 1 94 ? -5.627 -1.781 0.833 1.00 82.56 94 GLY A N 1
ATOM 739 C CA . GLY A 1 94 ? -6.255 -2.882 1.574 1.00 82.56 94 GLY A CA 1
ATOM 740 C C . GLY A 1 94 ? -6.078 -2.757 3.091 1.00 82.56 94 GLY A C 1
ATOM 741 O O . GLY A 1 94 ? -7.048 -2.809 3.841 1.00 82.56 94 GLY A O 1
ATOM 742 N N . VAL A 1 95 ? -4.852 -2.481 3.547 1.00 86.62 95 VAL A N 1
ATOM 743 C CA . VAL A 1 95 ? -4.563 -2.310 4.981 1.00 86.62 95 VAL A CA 1
ATOM 744 C C . VAL A 1 95 ? -5.282 -1.097 5.580 1.00 86.62 95 VAL A C 1
ATOM 746 O O . VAL A 1 95 ? -5.733 -1.165 6.722 1.00 86.62 95 VAL A O 1
ATOM 749 N N . ARG A 1 96 ? -5.405 0.020 4.850 1.00 85.31 96 ARG A N 1
ATOM 750 C CA . ARG A 1 96 ? -6.163 1.191 5.331 1.00 85.31 96 ARG A CA 1
ATOM 751 C C . ARG A 1 96 ? -7.636 0.852 5.542 1.00 85.31 96 ARG A C 1
ATOM 753 O O . ARG A 1 96 ? -8.162 1.160 6.610 1.00 85.31 96 ARG A O 1
ATOM 760 N N . ASN A 1 97 ? -8.250 0.153 4.588 1.00 85.69 97 ASN A N 1
ATOM 761 C CA . ASN A 1 97 ? -9.635 -0.300 4.705 1.00 85.69 97 ASN A CA 1
ATOM 762 C C . ASN A 1 97 ? -9.832 -1.227 5.914 1.00 85.69 97 ASN A C 1
ATOM 764 O O . ASN A 1 97 ? -10.762 -1.027 6.696 1.00 85.69 97 ASN A O 1
ATOM 768 N N . ASP A 1 98 ? -8.921 -2.179 6.126 1.00 87.00 98 ASP A N 1
ATOM 769 C CA . ASP A 1 98 ? -8.976 -3.091 7.275 1.00 87.00 98 ASP A CA 1
ATOM 770 C C . ASP A 1 98 ? -8.825 -2.349 8.614 1.00 87.00 98 ASP A C 1
ATOM 772 O O . ASP A 1 98 ? -9.537 -2.633 9.582 1.00 87.00 98 ASP A O 1
ATOM 776 N N . ILE A 1 99 ? -7.920 -1.365 8.683 1.00 87.31 99 ILE A N 1
ATOM 777 C CA . ILE A 1 99 ? -7.716 -0.532 9.877 1.00 87.31 99 ILE A CA 1
ATOM 778 C C . ILE A 1 99 ? -8.974 0.272 10.201 1.00 87.31 99 ILE A C 1
ATOM 780 O O . ILE A 1 99 ? -9.358 0.363 11.371 1.00 87.31 99 ILE A O 1
ATOM 784 N N . ASP A 1 100 ? -9.606 0.873 9.199 1.00 87.00 100 ASP A N 1
ATOM 785 C CA . ASP A 1 100 ? -10.793 1.696 9.410 1.00 87.00 100 ASP A CA 1
ATOM 786 C C . ASP A 1 100 ? -12.012 0.841 9.784 1.00 87.00 100 ASP A C 1
ATOM 788 O O . ASP A 1 100 ? -12.749 1.205 10.707 1.00 87.00 100 ASP A O 1
ATOM 792 N N . ALA A 1 101 ? -12.156 -0.350 9.192 1.00 87.75 101 ALA A N 1
ATOM 793 C CA . ALA A 1 101 ? -13.145 -1.343 9.610 1.00 87.75 101 ALA A CA 1
ATOM 794 C C . ALA A 1 101 ? -12.933 -1.778 11.071 1.00 87.75 101 ALA A C 1
ATOM 796 O O . ALA A 1 101 ? -13.875 -1.784 11.870 1.00 87.75 101 ALA A O 1
ATOM 797 N N . TYR A 1 102 ? -11.687 -2.070 11.459 1.00 90.25 102 TYR A N 1
ATOM 798 C CA . TYR A 1 102 ? -11.365 -2.436 12.836 1.00 90.25 102 TYR A CA 1
ATOM 799 C C . TYR A 1 102 ? -11.674 -1.297 13.814 1.00 90.25 102 TYR A C 1
ATOM 801 O O . TYR A 1 102 ? -12.343 -1.522 14.822 1.00 90.25 102 TYR A O 1
ATOM 809 N N . LYS A 1 103 ? -11.264 -0.057 13.514 1.00 89.38 103 LYS A N 1
ATOM 810 C CA . LYS A 1 103 ? -11.587 1.116 14.345 1.00 89.38 103 LYS A CA 1
ATOM 811 C C . LYS A 1 103 ? -13.092 1.318 14.505 1.00 89.38 103 LYS A C 1
ATOM 813 O O . LYS A 1 103 ? -13.537 1.620 15.611 1.00 89.38 103 LYS A O 1
ATOM 818 N N . SER A 1 104 ? -13.863 1.152 13.430 1.00 90.06 104 SER A N 1
ATOM 819 C CA . SER A 1 104 ? -15.322 1.262 13.470 1.00 90.06 104 SER A CA 1
ATOM 820 C C . SER A 1 104 ? -15.934 0.194 14.381 1.00 90.06 104 SER A C 1
ATOM 822 O O . SER A 1 104 ? -16.683 0.541 15.293 1.00 90.06 104 SER A O 1
ATOM 824 N N . SER A 1 105 ? -15.521 -1.070 14.229 1.00 90.06 105 SER A N 1
ATOM 825 C CA . SER A 1 105 ? -15.983 -2.170 15.088 1.00 90.06 105 SER A CA 1
ATOM 826 C C . SER A 1 105 ? -15.614 -1.970 16.562 1.00 90.06 105 SER A C 1
ATOM 828 O O . SER A 1 105 ? -16.433 -2.201 17.449 1.00 90.06 105 SER A O 1
ATOM 830 N N . ALA A 1 106 ? -14.406 -1.475 16.844 1.00 91.62 106 ALA A N 1
ATOM 831 C CA . ALA A 1 106 ? -13.960 -1.193 18.202 1.00 91.62 106 ALA A CA 1
ATOM 832 C C . ALA A 1 106 ? -14.772 -0.050 18.828 1.00 91.62 106 ALA A C 1
ATOM 834 O O . ALA A 1 106 ? -15.159 -0.132 19.992 1.00 91.62 106 ALA A O 1
ATOM 835 N N . ALA A 1 107 ? -15.073 1.000 18.060 1.00 92.50 107 ALA A N 1
ATOM 836 C CA . ALA A 1 107 ? -15.940 2.083 18.510 1.00 92.50 107 ALA A CA 1
ATOM 837 C C . ALA A 1 107 ? -17.371 1.593 18.793 1.00 92.50 107 ALA A C 1
ATOM 839 O O . ALA A 1 107 ? -17.950 1.961 19.814 1.00 92.50 107 ALA A O 1
ATOM 840 N N . GLU A 1 108 ? -17.926 0.730 17.939 1.00 92.44 108 GLU A N 1
ATOM 841 C CA . GLU A 1 108 ? -19.250 0.130 18.136 1.00 92.44 108 GLU A CA 1
ATOM 842 C C . GLU A 1 108 ? -19.297 -0.784 19.371 1.00 92.44 108 GLU A C 1
ATOM 844 O O . GLU A 1 108 ? -20.235 -0.704 20.169 1.00 92.44 108 GLU A O 1
ATOM 849 N N . ALA A 1 109 ? -18.253 -1.587 19.594 1.00 93.88 109 ALA A N 1
ATOM 850 C CA . ALA A 1 109 ? -18.120 -2.416 20.788 1.00 93.88 109 ALA A CA 1
ATOM 851 C C . ALA A 1 109 ? -18.081 -1.565 22.069 1.00 93.88 109 ALA A C 1
ATOM 853 O O . ALA A 1 109 ? -18.783 -1.868 23.032 1.00 93.88 109 ALA A O 1
ATOM 854 N N . LEU A 1 110 ? -17.330 -0.458 22.069 1.00 95.31 110 LEU A N 1
ATOM 855 C CA . LEU A 1 110 ? -17.274 0.469 23.206 1.00 95.31 110 LEU A CA 1
ATOM 856 C C . LEU A 1 110 ? -18.616 1.174 23.461 1.00 95.31 110 LEU A C 1
ATOM 858 O O . LEU A 1 110 ? -18.995 1.382 24.614 1.00 95.31 110 LEU A O 1
ATOM 862 N N . LEU A 1 111 ? -19.351 1.539 22.406 1.00 94.88 111 LEU A N 1
ATOM 863 C CA . LEU A 1 111 ? -20.693 2.117 22.536 1.00 94.88 111 LEU A CA 1
ATOM 864 C C . LEU A 1 111 ? -21.700 1.102 23.089 1.00 94.88 111 LEU A C 1
ATOM 866 O O . LEU A 1 111 ? -22.518 1.454 23.940 1.00 94.88 111 LEU A O 1
ATOM 870 N N . THR A 1 112 ? -21.612 -0.150 22.644 1.00 96.19 112 THR A N 1
ATOM 871 C CA . THR A 1 112 ? -22.443 -1.253 23.144 1.00 96.19 112 THR A CA 1
ATOM 872 C C . THR A 1 112 ? -22.162 -1.520 24.622 1.00 96.19 112 THR A C 1
ATOM 874 O O . THR A 1 112 ? -23.094 -1.581 25.424 1.00 96.19 112 THR A O 1
ATOM 877 N N . GLU A 1 113 ? -20.885 -1.573 25.010 1.00 96.06 113 GLU A N 1
ATOM 878 C CA . GLU A 1 113 ? -20.469 -1.753 26.405 1.00 96.06 113 GLU A CA 1
ATOM 879 C C . GLU A 1 113 ? -20.976 -0.620 27.301 1.00 96.06 113 GLU A C 1
ATOM 881 O O . GLU A 1 113 ? -21.496 -0.857 28.391 1.00 96.06 113 GLU A O 1
ATOM 886 N N . ARG A 1 114 ? -20.928 0.625 26.817 1.00 95.94 114 ARG A N 1
ATOM 887 C CA . ARG A 1 114 ? -21.523 1.757 27.534 1.00 95.94 114 ARG A CA 1
ATOM 888 C C . ARG A 1 114 ? -23.026 1.563 27.766 1.00 95.94 114 ARG A C 1
ATOM 890 O O . ARG A 1 114 ? -23.506 1.837 28.863 1.00 95.94 114 ARG A O 1
ATOM 897 N N . GLY A 1 115 ? -23.759 1.068 26.770 1.00 96.12 115 GLY A N 1
ATOM 898 C CA . GLY A 1 115 ? -25.179 0.739 26.918 1.00 96.12 115 GLY A CA 1
ATOM 899 C C . GLY A 1 115 ? -25.433 -0.347 27.969 1.00 96.12 115 GLY A C 1
ATOM 900 O O . GLY A 1 115 ? -26.371 -0.234 28.762 1.00 96.12 115 GLY A O 1
ATOM 901 N N . HIS A 1 116 ? -24.574 -1.369 28.029 1.00 96.44 116 HIS A N 1
ATOM 902 C CA . HIS A 1 116 ? -24.631 -2.396 29.071 1.00 96.44 116 HIS A CA 1
ATOM 903 C C . HIS A 1 116 ? -24.366 -1.827 30.468 1.00 96.44 116 HIS A C 1
ATOM 905 O O . HIS A 1 116 ? -25.105 -2.150 31.400 1.00 96.44 116 HIS A O 1
ATOM 911 N N . ILE A 1 117 ? -23.379 -0.940 30.612 1.00 97.62 117 ILE A N 1
ATOM 912 C CA . ILE A 1 117 ? -23.080 -0.250 31.874 1.00 97.62 117 ILE A CA 1
ATOM 913 C C . ILE A 1 117 ? -24.279 0.589 32.334 1.00 97.62 117 ILE A C 1
ATOM 915 O O . ILE A 1 117 ? -24.700 0.464 33.483 1.00 97.62 117 ILE A O 1
ATOM 919 N N . ASP A 1 118 ? -24.883 1.382 31.445 1.00 97.62 118 ASP A N 1
ATOM 920 C CA . ASP A 1 118 ? -26.058 2.198 31.778 1.00 97.62 118 ASP A CA 1
ATOM 921 C C . ASP A 1 118 ? -27.255 1.326 32.203 1.00 97.62 118 ASP A C 1
ATOM 923 O O . ASP A 1 118 ? -27.970 1.652 33.154 1.00 97.62 118 ASP A O 1
ATOM 927 N N . SER A 1 119 ? -27.462 0.183 31.538 1.00 97.00 119 SER A N 1
ATOM 928 C CA . SER A 1 119 ? -28.489 -0.791 31.928 1.00 97.00 119 SER A CA 1
ATOM 929 C C . SER A 1 119 ? -28.204 -1.412 33.298 1.00 97.00 119 SER A C 1
ATOM 931 O O . SER A 1 119 ? -29.121 -1.564 34.105 1.00 97.00 119 SER A O 1
ATOM 933 N N . SER A 1 120 ? -26.946 -1.763 33.571 1.00 97.69 120 SER A N 1
ATOM 934 C CA . SER A 1 120 ? -26.505 -2.321 34.854 1.00 97.69 120 SER A CA 1
ATOM 935 C C . SER A 1 120 ? -26.677 -1.317 36.000 1.00 97.69 120 SER A C 1
ATOM 937 O O . SER A 1 120 ? -27.144 -1.678 37.083 1.00 97.69 120 SER A O 1
ATOM 939 N N . HIS A 1 121 ? -26.392 -0.035 35.749 1.00 97.62 121 HIS A N 1
ATOM 940 C CA . HIS A 1 121 ? -26.632 1.041 36.710 1.00 97.62 121 HIS A CA 1
ATOM 941 C C . HIS A 1 121 ? -28.110 1.159 37.082 1.00 97.62 121 HIS A C 1
ATOM 943 O O . HIS A 1 121 ? -28.433 1.135 38.267 1.00 97.62 121 HIS A O 1
ATOM 949 N N . ARG A 1 122 ? -29.014 1.189 36.093 1.00 97.00 122 ARG A N 1
ATOM 950 C CA . ARG A 1 122 ? -30.464 1.233 36.358 1.00 97.00 122 ARG A CA 1
ATOM 951 C C . ARG A 1 122 ? -30.941 0.019 37.149 1.00 97.00 122 ARG A C 1
ATOM 953 O O . ARG A 1 122 ? -31.657 0.175 38.128 1.00 97.00 122 ARG A O 1
ATOM 960 N N . MET A 1 123 ? -30.491 -1.179 36.770 1.00 97.50 123 MET A N 1
ATOM 961 C CA . MET A 1 123 ? -30.812 -2.405 37.507 1.00 97.50 123 MET A CA 1
ATOM 962 C C . MET A 1 123 ? -30.324 -2.339 38.961 1.00 97.50 123 MET A C 1
ATOM 964 O O . MET A 1 123 ? -31.020 -2.780 39.872 1.00 97.50 123 MET A O 1
ATOM 968 N N . THR A 1 124 ? -29.139 -1.776 39.193 1.00 97.75 124 THR A N 1
ATOM 969 C CA . THR A 1 124 ? -28.595 -1.589 40.543 1.00 97.75 124 THR A CA 1
ATOM 970 C C . THR A 1 124 ? -29.440 -0.606 41.355 1.00 97.75 124 THR A C 1
ATOM 972 O O . THR A 1 124 ? -29.726 -0.880 42.521 1.00 97.75 124 THR A O 1
ATOM 975 N N . ASP A 1 125 ? -29.885 0.497 40.749 1.00 97.56 125 ASP A N 1
ATOM 976 C CA . ASP A 1 125 ? -30.767 1.474 41.399 1.00 97.56 125 ASP A CA 1
ATOM 977 C C . ASP A 1 125 ? -32.132 0.862 41.759 1.00 97.56 125 ASP A C 1
ATOM 979 O O . ASP A 1 125 ? -32.639 1.084 42.862 1.00 97.56 125 ASP A O 1
ATOM 983 N N . ASP A 1 126 ? -32.698 0.024 40.887 1.00 97.50 126 ASP A N 1
ATOM 984 C CA . ASP A 1 126 ? -33.944 -0.705 41.157 1.00 97.50 126 ASP A CA 1
ATOM 985 C C . ASP A 1 126 ? -33.786 -1.683 42.331 1.00 97.50 126 ASP A C 1
ATOM 987 O O . ASP A 1 126 ? -34.620 -1.714 43.242 1.00 97.50 126 ASP A O 1
ATOM 991 N N . ILE A 1 127 ? -32.681 -2.437 42.367 1.00 97.56 127 ILE A N 1
ATOM 992 C CA . ILE A 1 127 ? -32.358 -3.343 43.481 1.00 97.56 127 ILE A CA 1
ATOM 993 C C . ILE A 1 127 ? -32.171 -2.556 44.785 1.00 97.56 127 ILE A C 1
ATOM 995 O O . ILE A 1 127 ? -32.644 -2.989 45.839 1.00 97.56 127 ILE A O 1
ATOM 999 N N . LEU A 1 128 ? -31.512 -1.394 44.740 1.00 97.75 128 LEU A N 1
ATOM 1000 C CA . LEU A 1 128 ? -31.353 -0.523 45.907 1.00 97.75 128 LEU A CA 1
ATOM 1001 C C . LEU A 1 128 ? -32.704 -0.020 46.420 1.00 97.75 128 LEU A C 1
ATOM 1003 O O . LEU A 1 128 ? -32.954 -0.084 47.626 1.00 97.75 128 LEU A O 1
ATOM 1007 N N . ASN A 1 129 ? -33.588 0.431 45.530 1.00 97.56 129 ASN A N 1
ATOM 1008 C CA . ASN A 1 129 ? -34.937 0.859 45.896 1.00 97.56 129 ASN A CA 1
ATOM 1009 C C . ASN A 1 129 ? -35.729 -0.282 46.544 1.00 97.56 129 ASN A C 1
ATOM 1011 O O . ASN A 1 129 ? -36.266 -0.109 47.641 1.00 97.56 129 ASN A O 1
ATOM 1015 N N . GLN A 1 130 ? -35.708 -1.476 45.948 1.00 97.38 130 GLN A N 1
ATOM 1016 C CA . GLN A 1 130 ? -36.360 -2.656 46.514 1.00 97.38 130 GLN A CA 1
ATOM 1017 C C . GLN A 1 130 ? -35.784 -3.031 47.893 1.00 97.38 130 GLN A C 1
ATOM 1019 O O . GLN A 1 130 ? -36.522 -3.404 48.812 1.00 97.38 130 GLN A O 1
ATOM 1024 N N . ALA A 1 131 ? -34.469 -2.902 48.084 1.00 97.62 131 ALA A N 1
ATOM 1025 C CA . ALA A 1 131 ? -33.826 -3.140 49.373 1.00 97.62 131 ALA A CA 1
ATOM 1026 C C . ALA A 1 131 ? -34.256 -2.109 50.435 1.00 97.62 131 ALA A C 1
ATOM 1028 O O . ALA A 1 131 ? -34.488 -2.479 51.591 1.00 97.62 131 ALA A O 1
ATOM 1029 N N . TYR A 1 132 ? -34.409 -0.831 50.066 1.00 97.44 132 TYR A N 1
ATOM 1030 C CA . TYR A 1 132 ? -34.936 0.201 50.965 1.00 97.44 132 TYR A CA 1
ATOM 1031 C C . TYR A 1 132 ? -36.387 -0.067 51.371 1.00 97.44 132 TYR A C 1
ATOM 1033 O O . TYR A 1 132 ? -36.709 0.049 52.558 1.00 97.44 132 TYR A O 1
ATOM 1041 N N . GLU A 1 133 ? -37.238 -0.466 50.425 1.00 97.19 133 GLU A N 1
ATOM 1042 C CA . GLU A 1 133 ? -38.621 -0.867 50.702 1.00 97.19 133 GLU A CA 1
ATOM 1043 C C . GLU A 1 133 ? -38.669 -2.066 51.652 1.00 97.19 133 GLU A C 1
ATOM 1045 O O . GLU A 1 133 ? -39.331 -2.009 52.690 1.00 97.19 133 GLU A O 1
ATOM 1050 N N . THR A 1 134 ? -37.866 -3.097 51.378 1.00 96.94 134 THR A N 1
ATOM 1051 C CA . THR A 1 134 ? -37.763 -4.294 52.227 1.00 96.94 134 THR A CA 1
ATOM 1052 C C . THR A 1 134 ? -37.294 -3.935 53.640 1.00 96.94 134 THR A C 1
ATOM 1054 O O . THR A 1 134 ? -37.832 -4.432 54.632 1.00 96.94 134 THR A O 1
ATOM 1057 N N . ARG A 1 135 ? -36.322 -3.021 53.776 1.00 96.94 135 ARG A N 1
ATOM 1058 C CA . ARG A 1 135 ? -35.861 -2.531 55.086 1.00 96.94 135 ARG A CA 1
ATOM 1059 C C . ARG A 1 135 ? -36.973 -1.805 55.841 1.00 96.94 135 ARG A C 1
ATOM 1061 O O . ARG A 1 135 ? -37.116 -2.002 57.050 1.00 96.94 135 ARG A O 1
ATOM 1068 N N . ALA A 1 136 ? -37.741 -0.960 55.154 1.00 96.62 136 ALA A N 1
ATOM 1069 C CA . ALA A 1 136 ? -38.876 -0.261 55.746 1.00 96.62 136 ALA A CA 1
ATOM 1070 C C . ALA A 1 136 ? -39.966 -1.245 56.199 1.00 96.62 136 ALA A C 1
ATOM 1072 O O . ALA A 1 136 ? -40.492 -1.100 57.304 1.00 96.62 136 ALA A O 1
ATOM 1073 N N . ASP A 1 137 ? -40.244 -2.282 55.406 1.00 96.62 137 ASP A N 1
ATOM 1074 C CA . ASP A 1 137 ? -41.178 -3.353 55.760 1.00 96.62 137 ASP A CA 1
ATOM 1075 C C . ASP A 1 137 ? -40.736 -4.149 56.983 1.00 96.62 137 ASP A C 1
ATOM 1077 O O . ASP A 1 137 ? -41.533 -4.331 57.904 1.00 96.62 137 ASP A O 1
ATOM 1081 N N . ILE A 1 138 ? -39.465 -4.546 57.071 1.00 96.56 138 ILE A N 1
ATOM 1082 C CA . ILE A 1 138 ? -38.925 -5.203 58.272 1.00 96.56 138 ILE A CA 1
ATOM 1083 C C . ILE A 1 138 ? -39.055 -4.279 59.495 1.00 96.56 138 ILE A C 1
ATOM 1085 O O . ILE A 1 138 ? -39.408 -4.728 60.588 1.00 96.56 138 ILE A O 1
ATOM 1089 N N . GLY A 1 139 ? -38.813 -2.975 59.325 1.00 96.38 139 GLY A N 1
ATOM 1090 C CA . GLY A 1 139 ? -39.027 -1.974 60.373 1.00 96.38 139 GLY A CA 1
ATOM 1091 C C . GLY A 1 139 ? -40.480 -1.930 60.860 1.00 96.38 139 GLY A C 1
ATOM 1092 O O . GLY A 1 139 ? -40.729 -1.991 62.068 1.00 96.38 139 GLY A O 1
ATOM 1093 N N . ARG A 1 140 ? -41.444 -1.899 59.928 1.00 96.31 140 ARG A N 1
ATOM 1094 C CA . ARG A 1 140 ? -42.884 -1.979 60.231 1.00 96.31 140 ARG A CA 1
ATOM 1095 C C . ARG A 1 140 ? -43.231 -3.280 60.958 1.00 96.31 140 ARG A C 1
ATOM 1097 O O . ARG A 1 140 ? -43.880 -3.235 62.002 1.00 96.31 140 ARG A O 1
ATOM 1104 N N . GLN A 1 141 ? -42.744 -4.421 60.470 1.00 95.62 141 GLN A N 1
ATOM 1105 C CA . GLN A 1 141 ? -42.968 -5.734 61.083 1.00 95.62 141 GLN A CA 1
ATOM 1106 C C . GLN A 1 141 ? -42.438 -5.796 62.521 1.00 95.62 141 GLN A C 1
ATOM 1108 O O . GLN A 1 141 ? -43.142 -6.269 63.411 1.00 95.62 141 GLN A O 1
ATOM 1113 N N . ARG A 1 142 ? -41.243 -5.253 62.794 1.00 96.44 142 ARG A N 1
ATOM 1114 C CA . ARG A 1 142 ? -40.693 -5.176 64.161 1.00 96.44 142 ARG A CA 1
ATOM 1115 C C . ARG A 1 142 ? -41.575 -4.360 65.102 1.00 96.44 142 ARG A C 1
ATOM 1117 O O . ARG A 1 142 ? -41.759 -4.764 66.247 1.00 96.44 142 ARG A O 1
ATOM 1124 N N . SER A 1 143 ? -42.121 -3.235 64.639 1.00 94.81 143 SER A N 1
ATOM 1125 C CA . SER A 1 143 ? -43.041 -2.419 65.441 1.00 94.81 143 SER A CA 1
ATOM 1126 C C . SER A 1 143 ? -44.334 -3.176 65.762 1.00 94.81 143 SER A C 1
ATOM 1128 O O . SER A 1 143 ? -44.757 -3.201 66.919 1.00 94.81 143 SER A O 1
ATOM 1130 N N . VAL A 1 144 ? -44.910 -3.867 64.771 1.00 95.44 144 VAL A N 1
ATOM 1131 C CA . VAL A 1 144 ? -46.108 -4.705 64.948 1.00 95.44 144 VAL A CA 1
ATOM 1132 C C . VAL A 1 144 ? -45.854 -5.831 65.954 1.00 95.44 144 VAL A C 1
ATOM 1134 O O . VAL A 1 144 ? -46.631 -5.986 66.896 1.00 95.44 144 VAL A O 1
ATOM 1137 N N . LEU A 1 145 ? -44.749 -6.571 65.813 1.00 94.62 145 LEU A N 1
ATOM 1138 C CA . LEU A 1 145 ? -44.369 -7.639 66.744 1.00 94.62 145 LEU A CA 1
ATOM 1139 C C . LEU A 1 145 ? -44.110 -7.106 68.160 1.00 94.62 145 LEU A C 1
ATOM 1141 O O . LEU A 1 145 ? -44.539 -7.719 69.134 1.00 94.62 145 LEU A O 1
ATOM 1145 N N . GLY A 1 146 ? -43.466 -5.942 68.289 1.00 94.81 146 GLY A N 1
ATOM 1146 C CA . GLY A 1 146 ? -43.286 -5.272 69.578 1.00 94.81 146 GLY A CA 1
ATOM 1147 C C . GLY A 1 146 ? -44.621 -4.917 70.240 1.00 94.81 146 GLY A C 1
ATOM 1148 O O . GLY A 1 146 ? -44.806 -5.172 71.429 1.00 94.81 146 GLY A O 1
ATOM 1149 N N . GLY A 1 147 ? -45.579 -4.403 69.462 1.00 92.50 147 GLY A N 1
ATOM 1150 C CA . GLY A 1 147 ? -46.937 -4.123 69.932 1.00 92.50 147 GLY A CA 1
ATOM 1151 C C . GLY A 1 147 ? -47.705 -5.382 70.348 1.00 92.50 147 GLY A C 1
ATOM 1152 O O . GLY A 1 147 ? -48.386 -5.374 71.372 1.00 92.50 147 GLY A O 1
ATOM 1153 N N . MET A 1 148 ? -47.569 -6.481 69.599 1.00 91.50 148 MET A N 1
ATOM 1154 C CA . MET A 1 148 ? -48.141 -7.783 69.965 1.00 91.50 148 MET A CA 1
ATOM 1155 C C . MET A 1 148 ? -47.539 -8.319 71.268 1.00 91.50 148 MET A C 1
ATOM 1157 O O . MET A 1 148 ? -48.283 -8.765 72.139 1.00 91.50 148 MET A O 1
ATOM 1161 N N . ASN A 1 149 ? -46.217 -8.222 71.436 1.00 90.06 149 ASN A N 1
ATOM 1162 C CA . ASN A 1 149 ? -45.534 -8.666 72.649 1.00 90.06 149 ASN A CA 1
ATOM 1163 C C . ASN A 1 149 ? -45.962 -7.844 73.877 1.00 90.06 149 ASN A C 1
ATOM 1165 O O . ASN A 1 149 ? -46.242 -8.409 74.929 1.00 90.06 149 ASN A O 1
ATOM 1169 N N . ALA A 1 150 ? -46.099 -6.520 73.733 1.00 88.44 150 ALA A N 1
ATOM 1170 C CA . ALA A 1 150 ? -46.599 -5.652 74.801 1.00 88.44 150 ALA A CA 1
ATOM 1171 C C . ALA A 1 150 ? -48.042 -5.997 75.210 1.00 88.44 150 ALA A C 1
ATOM 1173 O O . ALA A 1 150 ? -48.360 -6.013 76.398 1.00 88.44 150 ALA A O 1
ATOM 1174 N N . ARG A 1 151 ? -48.912 -6.319 74.241 1.00 89.38 151 ARG A N 1
ATOM 1175 C CA . ARG A 1 151 ? -50.276 -6.797 74.521 1.00 89.38 151 ARG A CA 1
ATOM 1176 C C . ARG A 1 151 ? -50.271 -8.151 75.231 1.00 89.38 151 ARG A C 1
ATOM 1178 O O . ARG A 1 151 ? -50.996 -8.297 76.206 1.00 89.38 151 ARG A O 1
ATOM 1185 N N . MET A 1 152 ? -49.453 -9.111 74.789 1.00 86.00 152 MET A N 1
ATOM 1186 C CA . MET A 1 152 ? -49.322 -10.406 75.474 1.00 86.00 152 MET A CA 1
ATOM 1187 C C . MET A 1 152 ? -48.816 -10.257 76.911 1.00 86.00 152 MET A C 1
ATOM 1189 O O . MET A 1 152 ? -49.381 -10.870 77.809 1.00 86.00 152 MET A O 1
ATOM 1193 N N . ALA A 1 153 ? -47.804 -9.416 77.143 1.00 84.31 153 ALA A N 1
ATOM 1194 C CA . ALA A 1 153 ? -47.305 -9.138 78.488 1.00 84.31 153 ALA A CA 1
ATOM 1195 C C . ALA A 1 153 ? -48.385 -8.497 79.377 1.00 84.31 153 ALA A C 1
ATOM 1197 O O . ALA A 1 153 ? -48.524 -8.861 80.539 1.00 84.31 153 ALA A O 1
ATOM 1198 N N . GLY A 1 154 ? -49.194 -7.588 78.821 1.00 80.62 154 GLY A N 1
ATOM 1199 C CA . GLY A 1 154 ? -50.336 -7.009 79.530 1.00 80.62 154 GLY A CA 1
ATOM 1200 C C . GLY A 1 154 ? -51.396 -8.042 79.929 1.00 80.62 154 GLY A C 1
ATOM 1201 O O . GLY A 1 154 ? -51.947 -7.939 81.017 1.00 80.62 154 GLY A O 1
ATOM 1202 N N . ILE A 1 155 ? -51.641 -9.052 79.086 1.00 80.81 155 ILE A N 1
ATOM 1203 C CA . ILE A 1 155 ? -52.578 -10.151 79.378 1.00 80.81 155 ILE A CA 1
ATOM 1204 C C . ILE A 1 155 ? -52.004 -11.095 80.451 1.00 80.81 155 ILE A C 1
ATOM 1206 O O . ILE A 1 155 ? -52.738 -11.512 81.337 1.00 80.81 155 ILE A O 1
ATOM 1210 N N . GLN A 1 156 ? -50.698 -11.387 80.422 1.00 67.25 156 GLN A N 1
ATOM 1211 C CA . GLN A 1 156 ? -50.033 -12.237 81.427 1.00 67.25 156 GLN A CA 1
ATOM 1212 C C . GLN A 1 156 ? -49.968 -11.617 82.830 1.00 67.25 156 GLN A C 1
ATOM 1214 O O . GLN A 1 156 ? -49.902 -12.351 83.805 1.00 67.25 156 GLN A O 1
ATOM 1219 N N . CYS A 1 157 ? -49.987 -10.287 82.955 1.00 60.72 157 CYS A N 1
ATOM 1220 C CA . CYS A 1 157 ? -50.053 -9.605 84.254 1.00 60.72 157 CYS A CA 1
ATOM 1221 C C . CYS A 1 157 ? -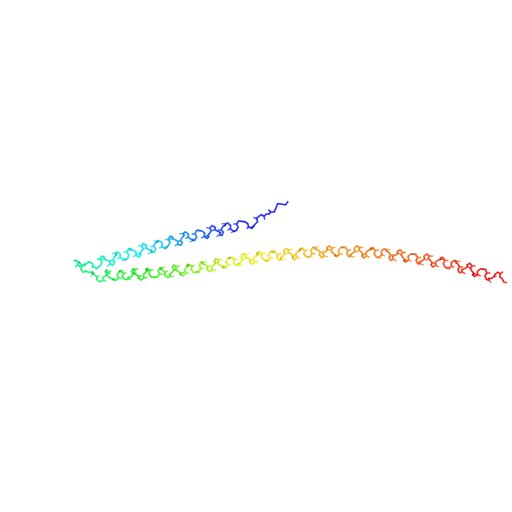51.482 -9.519 84.830 1.00 60.72 157 CYS A C 1
ATOM 1223 O O . CYS A 1 157 ? -51.673 -8.879 85.865 1.00 60.72 157 CYS A O 1
ATOM 1225 N N . GLN A 1 158 ? -52.483 -10.065 84.128 1.00 53.00 158 GLN A N 1
ATOM 1226 C CA . GLN A 1 158 ? -53.903 -9.962 84.475 1.00 53.00 158 GLN A CA 1
ATOM 1227 C C . GLN A 1 158 ? -54.514 -11.292 84.974 1.00 53.00 158 GLN A C 1
ATOM 1229 O O . GLN A 1 158 ? -55.699 -11.315 85.307 1.00 53.00 158 GLN A O 1
ATOM 1234 N N . GLU A 1 159 ? -53.703 -12.352 85.077 1.00 42.31 159 GLU A N 1
ATOM 1235 C CA . GLU A 1 159 ? -53.914 -13.539 85.932 1.00 42.31 159 GLU A CA 1
ATOM 1236 C C . GLU A 1 159 ? -53.092 -13.417 87.223 1.00 42.31 159 GLU A C 1
ATOM 1238 O O . GLU A 1 159 ? -53.598 -13.862 88.279 1.00 42.31 159 GLU A O 1
#

Secondary structure (DSSP, 8-state):
-----TTTHHHHHHHHHHHHHHHHHHHHHHHHHHHHHHHHHHHHHHT-TTSPPPHHHHHHHHHHHHHHHHHHHHHHHHHHHHHHHHHHHHHHHHHHHHHHHHHHHHHHHHHHHHHHHHHHHHHHHHHHHHHHHHHHHHHHHHHHHHHHHHHHHHHHTT-